Protein AF-A0A9E5Z721-F1 (afdb_monomer)

pLDDT: mean 84.81, std 6.8, range [53.78, 92.75]

Sequence (115 aa):
MKTINFTLPNNLSLLHDQLLAAIPKLRPVPDANGDLEPVIAVEGDTTTVRLTVPDATDELAIAAVVTAHDHTMTQPDPAAGRKIRIAELLAIPRSDWTAAQQREAIELALRELTR

Secondary structure (DSSP, 8-state):
-EEEEEES---HHHHHHHHHHH-GGGS-EE-TTS-EE-S-EEEE-SSEEEEEE-TTS-HHHHHHHHHT--TTPPPP-HHHHHHHHHHHHHHS-GGG--HHHHHHHHHHHHHHHT-

Nearest PDB structures (foldseek):
  8p5d-assembly1_LU0  TM=5.080E-01  e=1.695E-01  Spraguea lophii 42_110
  8ba1-assembly1_A  TM=4.877E-01  e=8.325E-01  Encephalitozoon cuniculi
  6c4d-assembly1_A  TM=2.399E-01  e=1.160E+00  Homo sapiens
  7a67-assembly1_B  TM=2.435E-01  e=1.972E+00  Pyrococcus abyssi GE5
  7ydx-assembly1_A  TM=2.178E-01  e=2.252E+00  Homo sapiens

Structure (mmCIF, N/CA/C/O backbone):
data_AF-A0A9E5Z721-F1
#
_entry.id   AF-A0A9E5Z721-F1
#
loop_
_atom_site.group_PDB
_atom_site.id
_atom_site.type_symbol
_atom_site.label_atom_id
_atom_site.label_alt_id
_atom_site.label_comp_id
_atom_site.label_asym_id
_atom_site.label_entity_id
_atom_site.label_seq_id
_atom_site.pdbx_PDB_ins_code
_atom_site.Cartn_x
_atom_site.Cartn_y
_atom_site.Cartn_z
_atom_site.occupancy
_atom_site.B_iso_or_equiv
_atom_site.auth_seq_id
_atom_site.auth_comp_id
_atom_site.auth_asym_id
_atom_site.auth_atom_id
_atom_site.pdbx_PDB_model_num
ATOM 1 N N . MET A 1 1 ? 1.079 1.898 20.775 1.00 90.12 1 MET A N 1
ATOM 2 C CA . MET A 1 1 ? 0.372 1.453 19.558 1.00 90.12 1 MET A CA 1
ATOM 3 C C . MET A 1 1 ? -1.105 1.606 19.825 1.00 90.12 1 MET A C 1
ATOM 5 O O . MET A 1 1 ? -1.559 1.170 20.881 1.00 90.12 1 MET A O 1
ATOM 9 N N . LYS A 1 2 ? -1.842 2.176 18.875 1.00 91.00 2 LYS A N 1
ATOM 10 C CA . LYS A 1 2 ? -3.292 2.343 18.964 1.00 91.00 2 LYS A CA 1
ATOM 11 C C . LYS A 1 2 ? -3.979 1.630 17.815 1.00 91.00 2 LYS A C 1
ATOM 13 O O . LYS A 1 2 ? -3.383 1.408 16.761 1.00 91.00 2 LYS A O 1
ATOM 18 N N . THR A 1 3 ? -5.238 1.278 18.042 1.00 92.50 3 THR A N 1
ATOM 19 C CA . THR A 1 3 ? -6.078 0.615 17.046 1.00 92.50 3 THR A CA 1
ATOM 20 C C . THR A 1 3 ? -7.202 1.543 16.623 1.00 92.50 3 THR A C 1
ATOM 22 O O . THR A 1 3 ? -7.898 2.092 17.475 1.00 92.50 3 THR A O 1
ATOM 25 N N . ILE A 1 4 ? -7.383 1.693 15.315 1.00 91.38 4 ILE A N 1
ATOM 26 C CA . ILE A 1 4 ? -8.436 2.507 14.709 1.00 91.38 4 ILE A CA 1
ATOM 27 C C . ILE A 1 4 ? -9.299 1.581 13.853 1.00 91.38 4 ILE A C 1
ATOM 29 O O . ILE A 1 4 ? -8.771 0.773 13.088 1.00 91.38 4 ILE A O 1
ATOM 33 N N . ASN A 1 5 ? -10.618 1.683 14.003 1.00 92.19 5 ASN A N 1
ATOM 34 C CA . ASN A 1 5 ? -11.574 0.833 13.299 1.00 92.19 5 ASN A CA 1
ATOM 35 C C . ASN A 1 5 ? -12.416 1.665 12.334 1.00 92.19 5 ASN A C 1
ATOM 37 O O . ASN A 1 5 ? -12.896 2.739 12.696 1.00 92.19 5 ASN A O 1
ATOM 41 N N . PHE A 1 6 ? -12.639 1.127 11.140 1.00 90.44 6 PHE A N 1
ATOM 42 C CA . PHE A 1 6 ? -13.497 1.710 10.119 1.00 90.44 6 PHE A CA 1
ATOM 43 C C . PHE A 1 6 ? -14.467 0.657 9.581 1.00 90.44 6 PHE A C 1
ATOM 45 O O . PHE A 1 6 ? -14.114 -0.516 9.455 1.00 90.44 6 PHE A O 1
ATOM 52 N N . THR A 1 7 ? -15.678 1.089 9.228 1.00 88.00 7 THR A N 1
ATOM 53 C CA . THR A 1 7 ? -16.706 0.228 8.630 1.00 88.00 7 THR A CA 1
ATOM 54 C C . THR A 1 7 ? -16.942 0.664 7.189 1.00 88.00 7 THR A C 1
ATOM 56 O O . THR A 1 7 ? -17.686 1.611 6.939 1.00 88.00 7 THR A O 1
ATOM 59 N N . LEU A 1 8 ? -16.275 -0.002 6.248 1.00 84.50 8 LEU A N 1
ATOM 60 C CA . LEU A 1 8 ? -16.424 0.202 4.809 1.00 84.50 8 LEU A CA 1
ATOM 61 C C . LEU A 1 8 ? -15.996 -1.056 4.030 1.00 84.50 8 LEU A C 1
ATOM 63 O O . LEU A 1 8 ? -15.138 -1.813 4.503 1.00 84.50 8 LEU A O 1
ATOM 67 N N . PRO A 1 9 ? -16.539 -1.264 2.816 1.00 82.44 9 PRO A N 1
ATOM 68 C CA . PRO A 1 9 ? -15.949 -2.184 1.854 1.00 82.44 9 PRO A CA 1
ATOM 69 C C . PRO A 1 9 ? -14.480 -1.836 1.622 1.00 82.44 9 PRO A C 1
ATOM 71 O O . PRO A 1 9 ? -14.127 -0.657 1.564 1.00 82.44 9 PRO A O 1
ATOM 74 N N . ASN A 1 10 ? -13.620 -2.842 1.501 1.00 79.19 10 ASN A N 1
ATOM 75 C CA . ASN A 1 10 ? -12.186 -2.605 1.405 1.00 79.19 10 ASN A CA 1
ATOM 76 C C . ASN A 1 10 ? -11.478 -3.580 0.468 1.00 79.19 10 ASN A C 1
ATOM 78 O O . ASN A 1 10 ? -11.903 -4.714 0.252 1.00 79.19 10 ASN A O 1
ATOM 82 N N . ASN A 1 11 ? -10.349 -3.102 -0.040 1.00 83.88 11 ASN A N 1
ATOM 83 C CA . ASN A 1 11 ? -9.279 -3.907 -0.590 1.00 83.88 11 ASN A CA 1
ATOM 84 C C . ASN A 1 11 ? -8.048 -3.682 0.301 1.00 83.88 11 ASN A C 1
ATOM 86 O O . ASN A 1 11 ? -7.329 -2.697 0.121 1.00 83.88 11 ASN A O 1
ATOM 90 N N . LEU A 1 12 ? -7.834 -4.559 1.294 1.00 86.06 12 LEU A N 1
ATOM 91 C CA . LEU A 1 12 ? -6.801 -4.376 2.329 1.00 86.06 12 LEU A CA 1
ATOM 92 C C . LEU A 1 12 ? -5.403 -4.145 1.748 1.00 86.06 12 LEU A C 1
ATOM 94 O O . LEU A 1 12 ? -4.669 -3.299 2.252 1.00 86.06 12 LEU A O 1
ATOM 98 N N . SER A 1 13 ? -5.043 -4.865 0.683 1.00 82.56 13 SER A N 1
ATOM 99 C CA . SER A 1 13 ? -3.724 -4.745 0.060 1.00 82.56 13 SER A CA 1
ATOM 100 C C . SER A 1 13 ? -3.526 -3.368 -0.574 1.00 82.56 13 SER A C 1
ATOM 102 O O . SER A 1 13 ? -2.520 -2.709 -0.321 1.00 82.56 13 SER A O 1
ATOM 104 N N . LEU A 1 14 ? -4.521 -2.878 -1.318 1.00 87.06 14 LEU A N 1
ATOM 105 C CA . LEU A 1 14 ? -4.454 -1.540 -1.900 1.00 87.06 14 LEU A CA 1
ATOM 106 C C . LEU A 1 14 ? -4.514 -0.444 -0.828 1.00 87.06 14 LEU A C 1
ATOM 108 O O . LEU A 1 14 ? -3.794 0.549 -0.920 1.00 87.06 14 LEU A O 1
ATOM 112 N N . LEU A 1 15 ? -5.355 -0.622 0.193 1.00 88.69 15 LEU A N 1
ATOM 113 C CA . LEU A 1 15 ? -5.475 0.325 1.296 1.00 88.69 15 LEU A CA 1
ATOM 114 C C . LEU A 1 15 ? -4.155 0.456 2.064 1.00 88.69 15 LEU A C 1
ATOM 116 O O . LEU A 1 15 ? -3.738 1.568 2.387 1.00 88.69 15 LEU A O 1
ATOM 120 N N . HIS A 1 16 ? -3.475 -0.662 2.318 1.00 90.38 16 HIS A N 1
ATOM 121 C CA . HIS A 1 16 ? -2.150 -0.673 2.926 1.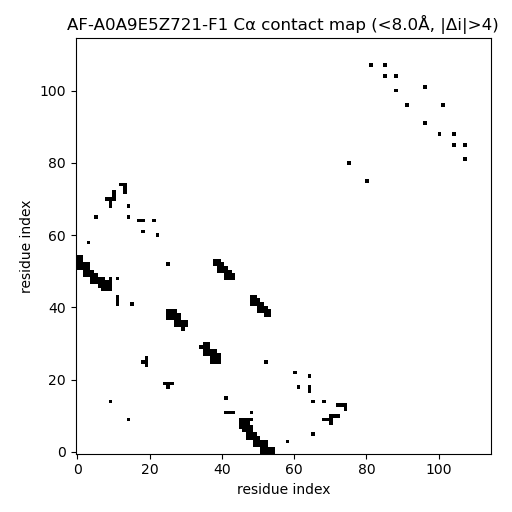00 90.38 16 HIS A CA 1
ATOM 122 C C . HIS A 1 16 ? -1.154 0.166 2.109 1.00 90.38 16 HIS A C 1
ATOM 124 O O . HIS A 1 16 ? -0.528 1.078 2.650 1.00 90.38 16 HIS A O 1
ATOM 130 N N . ASP A 1 17 ? -1.067 -0.060 0.797 1.00 88.19 17 ASP A N 1
ATOM 131 C CA . ASP A 1 17 ? -0.150 0.683 -0.075 1.00 88.19 17 ASP A CA 1
ATOM 132 C C . ASP A 1 17 ? -0.477 2.187 -0.122 1.00 88.19 17 ASP A C 1
ATOM 134 O O . ASP A 1 17 ? 0.423 3.032 -0.072 1.00 88.19 17 ASP A O 1
ATOM 138 N N . GLN A 1 18 ? -1.765 2.540 -0.152 1.00 88.81 18 GLN A N 1
ATOM 139 C CA . GLN A 1 18 ? -2.225 3.931 -0.105 1.00 88.81 18 GLN A CA 1
ATOM 140 C C . GLN A 1 18 ? -1.849 4.619 1.214 1.00 88.81 18 GLN A C 1
ATOM 142 O O . GLN A 1 18 ? -1.391 5.765 1.198 1.00 88.81 18 GLN A O 1
ATOM 147 N N . LEU A 1 19 ? -1.974 3.923 2.348 1.00 90.62 19 LEU A N 1
ATOM 148 C CA . LEU A 1 19 ? -1.560 4.434 3.657 1.00 90.62 19 LEU A CA 1
ATOM 149 C C . LEU A 1 19 ? -0.046 4.677 3.713 1.00 90.62 19 LEU A C 1
ATOM 151 O O . LEU A 1 19 ? 0.383 5.731 4.185 1.00 90.62 19 LEU A O 1
ATOM 155 N N . LEU A 1 20 ? 0.769 3.762 3.178 1.00 90.94 20 LEU A N 1
ATOM 156 C CA . LEU A 1 20 ? 2.229 3.923 3.115 1.00 90.94 20 LEU A CA 1
ATOM 157 C C . LEU A 1 20 ? 2.678 5.057 2.181 1.00 90.94 20 LEU A C 1
ATOM 159 O O . LEU A 1 20 ? 3.705 5.712 2.423 1.00 90.94 20 LEU A O 1
ATOM 163 N N . ALA A 1 21 ? 1.937 5.280 1.095 1.00 87.56 21 ALA A N 1
ATOM 164 C CA . ALA A 1 21 ? 2.192 6.364 0.156 1.00 87.56 21 ALA A CA 1
ATOM 165 C C . ALA A 1 21 ? 1.849 7.729 0.770 1.00 87.56 21 ALA A C 1
ATOM 167 O O . ALA A 1 21 ? 2.661 8.652 0.691 1.00 87.56 21 ALA A O 1
ATOM 168 N N . ALA A 1 22 ? 0.683 7.836 1.412 1.00 87.81 22 ALA A N 1
ATOM 169 C CA . ALA A 1 22 ? 0.181 9.076 1.996 1.00 87.81 22 ALA A CA 1
ATOM 170 C C . ALA A 1 22 ? 0.872 9.450 3.317 1.00 87.81 22 ALA A C 1
ATOM 172 O O . ALA A 1 22 ? 1.047 10.633 3.606 1.00 87.81 22 ALA A O 1
ATOM 173 N N . ILE A 1 23 ? 1.287 8.459 4.115 1.00 90.31 23 ILE A N 1
ATOM 174 C CA . ILE A 1 23 ? 1.871 8.666 5.444 1.00 90.31 23 ILE A CA 1
ATOM 175 C C . ILE A 1 23 ? 3.244 7.974 5.506 1.00 90.31 23 ILE A C 1
ATOM 177 O O . ILE A 1 23 ? 3.363 6.852 6.002 1.00 90.31 23 ILE A O 1
ATOM 181 N N . PRO A 1 24 ? 4.330 8.644 5.062 1.00 86.94 24 PRO A N 1
ATOM 182 C CA . PRO A 1 24 ? 5.663 8.039 4.984 1.00 86.94 24 PRO A CA 1
ATOM 183 C C . PRO A 1 24 ? 6.212 7.497 6.310 1.00 86.94 24 PRO A C 1
ATOM 185 O O . PRO A 1 24 ? 7.059 6.611 6.299 1.00 86.94 24 PRO A O 1
ATOM 188 N N . LYS A 1 25 ? 5.724 8.002 7.451 1.00 86.25 25 LYS A N 1
ATOM 189 C CA . LYS A 1 25 ? 6.097 7.528 8.796 1.00 86.25 25 LYS A CA 1
ATOM 190 C C . LYS A 1 25 ? 5.622 6.102 9.103 1.00 86.25 25 LYS A C 1
ATOM 192 O O . LYS A 1 25 ? 6.090 5.525 10.073 1.00 86.25 25 LYS A O 1
ATOM 197 N N . LEU A 1 26 ? 4.690 5.564 8.316 1.00 86.88 26 LEU A N 1
ATOM 198 C CA . LEU A 1 26 ? 4.184 4.196 8.454 1.00 86.88 26 LEU A CA 1
ATOM 199 C C . LEU A 1 26 ? 4.985 3.189 7.621 1.00 86.88 26 LEU A C 1
ATOM 201 O O . LEU A 1 26 ? 4.702 1.995 7.671 1.00 86.88 26 LEU A O 1
ATOM 205 N N . ARG A 1 27 ? 5.968 3.652 6.837 1.00 87.50 27 ARG A N 1
ATOM 206 C CA . ARG A 1 27 ? 6.810 2.767 6.031 1.00 87.50 27 ARG A CA 1
ATOM 207 C C . ARG A 1 27 ? 7.660 1.873 6.933 1.00 87.50 27 ARG A C 1
ATOM 209 O O . ARG A 1 27 ? 8.123 2.357 7.967 1.00 87.50 27 ARG A O 1
ATOM 216 N N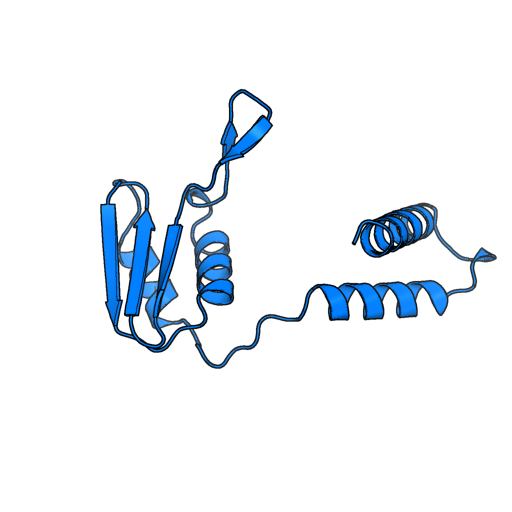 . PRO A 1 28 ? 7.896 0.612 6.531 1.00 85.94 28 PRO A N 1
ATOM 217 C CA . PRO A 1 28 ? 8.777 -0.281 7.263 1.00 85.94 28 PRO A CA 1
ATOM 218 C C . PRO A 1 28 ? 10.144 0.357 7.488 1.00 85.94 28 PRO A C 1
ATOM 220 O O . PRO A 1 28 ? 10.701 0.986 6.581 1.00 85.94 28 PRO A O 1
ATOM 223 N N . VAL A 1 29 ? 10.671 0.186 8.694 1.00 84.38 29 VAL A N 1
ATOM 224 C CA . VAL A 1 29 ? 12.015 0.636 9.056 1.00 84.38 29 VAL A CA 1
ATOM 225 C C . VAL A 1 29 ? 12.913 -0.584 9.233 1.00 84.38 29 VAL A C 1
ATOM 227 O O . VAL A 1 29 ? 12.443 -1.605 9.731 1.00 84.38 29 VAL A O 1
ATOM 230 N N . PRO A 1 30 ? 14.180 -0.516 8.797 1.00 85.56 30 PRO A N 1
ATOM 231 C CA . PRO A 1 30 ? 15.125 -1.586 9.062 1.00 85.56 30 PRO A CA 1
ATOM 232 C C . PRO A 1 30 ? 15.397 -1.682 10.567 1.00 85.56 30 PRO A C 1
ATOM 234 O O . PRO A 1 30 ? 15.641 -0.665 11.226 1.00 85.56 30 PRO A O 1
ATOM 237 N N . ASP A 1 31 ? 15.352 -2.900 11.092 1.00 85.06 31 ASP A N 1
ATOM 238 C CA . ASP A 1 31 ? 15.708 -3.226 12.465 1.00 85.06 31 ASP A CA 1
ATOM 239 C C . ASP A 1 31 ? 17.240 -3.294 12.645 1.00 85.06 31 ASP A C 1
ATOM 241 O O . ASP A 1 31 ? 18.025 -3.004 11.735 1.00 85.06 31 ASP A O 1
ATOM 245 N N . ALA A 1 32 ? 17.691 -3.683 13.841 1.00 85.69 32 ALA A N 1
ATOM 246 C CA . ALA A 1 32 ? 19.116 -3.821 14.153 1.00 85.69 32 ALA A CA 1
ATOM 247 C C . ALA A 1 32 ? 19.843 -4.891 13.309 1.00 85.69 32 ALA A C 1
ATOM 249 O O . ALA A 1 32 ? 21.072 -4.858 13.224 1.00 85.69 32 ALA A O 1
ATOM 250 N N . ASN A 1 33 ? 19.106 -5.816 12.691 1.00 85.62 33 ASN A N 1
ATOM 251 C CA . ASN A 1 33 ? 19.619 -6.876 11.826 1.00 85.62 33 ASN A CA 1
ATOM 252 C C . ASN A 1 33 ? 19.526 -6.510 10.333 1.00 85.62 33 ASN A C 1
ATOM 254 O O . ASN A 1 33 ? 20.066 -7.227 9.492 1.00 85.62 33 ASN A O 1
ATOM 258 N N . GLY A 1 34 ? 18.900 -5.375 10.003 1.00 80.25 34 GLY A N 1
ATOM 259 C CA . GLY A 1 34 ? 18.641 -4.942 8.632 1.00 80.25 34 GLY A CA 1
ATOM 260 C C . GLY A 1 34 ? 17.361 -5.526 8.027 1.00 80.25 34 GLY A C 1
ATOM 261 O O . GLY A 1 34 ? 17.109 -5.301 6.841 1.00 80.25 34 GLY A O 1
ATOM 262 N N . ASP A 1 35 ? 16.549 -6.230 8.816 1.00 85.56 35 ASP A N 1
ATOM 263 C CA . ASP A 1 35 ? 15.244 -6.740 8.410 1.00 85.56 35 ASP A CA 1
ATOM 264 C C . ASP A 1 35 ? 14.196 -5.623 8.477 1.00 85.56 35 ASP A C 1
ATOM 266 O O . ASP A 1 35 ? 14.228 -4.763 9.353 1.00 85.56 35 ASP A O 1
ATOM 270 N N . LEU A 1 36 ? 13.254 -5.600 7.533 1.00 83.75 36 LEU A N 1
ATOM 271 C CA . LEU A 1 36 ? 12.209 -4.574 7.504 1.00 83.75 36 LEU A CA 1
ATOM 272 C C . LEU A 1 36 ? 11.089 -4.921 8.487 1.00 83.75 36 LEU A C 1
ATOM 274 O O . LEU A 1 36 ? 10.312 -5.845 8.241 1.00 83.75 36 LEU A O 1
ATOM 278 N N . GLU A 1 37 ? 10.958 -4.140 9.557 1.00 79.81 37 GLU A N 1
ATOM 279 C CA . GLU A 1 37 ? 9.871 -4.290 10.522 1.00 79.81 37 GLU A CA 1
ATOM 280 C C . GLU A 1 37 ? 8.656 -3.437 10.099 1.00 79.81 37 GLU A C 1
ATOM 282 O O . GLU A 1 37 ? 8.792 -2.225 9.875 1.00 79.81 37 GLU A O 1
ATOM 287 N N . PRO A 1 38 ? 7.456 -4.032 9.946 1.00 78.06 38 PRO A N 1
ATOM 288 C CA . PRO A 1 38 ? 6.258 -3.289 9.575 1.00 78.06 38 PRO A CA 1
ATOM 289 C C . PRO A 1 38 ? 5.800 -2.379 10.722 1.00 78.06 38 PRO A C 1
ATOM 291 O O . PRO A 1 38 ? 5.540 -2.826 11.835 1.00 78.06 38 PRO A O 1
ATOM 294 N N . VAL A 1 39 ? 5.643 -1.086 10.430 1.00 85.69 39 VAL A N 1
ATOM 295 C CA . VAL A 1 39 ? 5.199 -0.073 11.408 1.00 85.69 39 VAL A CA 1
ATOM 296 C C . VAL A 1 39 ? 3.668 -0.025 11.535 1.00 85.69 39 VAL A C 1
ATOM 298 O O . VAL A 1 39 ? 3.132 0.484 12.521 1.00 85.69 39 VAL A O 1
ATOM 301 N N . ILE A 1 40 ? 2.952 -0.561 10.545 1.00 90.56 40 ILE A N 1
ATOM 302 C CA . ILE A 1 40 ? 1.491 -0.638 10.492 1.00 90.56 40 ILE A CA 1
ATOM 303 C C . ILE A 1 40 ? 1.042 -2.080 10.251 1.00 90.56 40 ILE A C 1
ATOM 305 O O . ILE A 1 40 ? 1.629 -2.790 9.438 1.00 90.56 40 ILE A O 1
ATOM 309 N N . ALA A 1 41 ? -0.048 -2.474 10.910 1.00 89.00 41 ALA A N 1
ATOM 310 C CA . ALA A 1 41 ? -0.829 -3.649 10.537 1.00 89.00 41 ALA A CA 1
ATOM 311 C C . ALA A 1 41 ? -2.204 -3.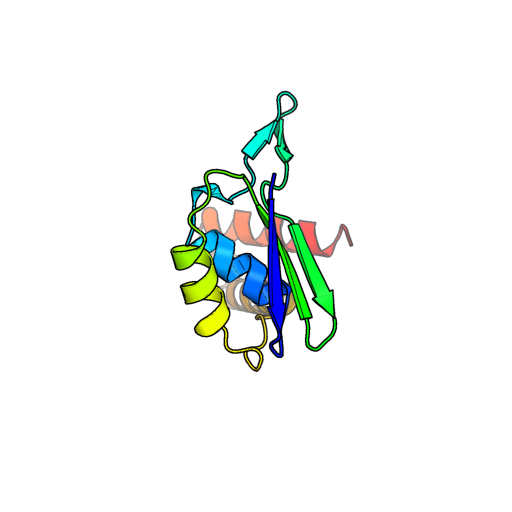215 10.012 1.00 89.00 41 ALA A C 1
ATOM 313 O O . ALA A 1 41 ? -2.855 -2.348 10.605 1.00 89.00 41 ALA A O 1
ATOM 314 N N . VAL A 1 42 ? -2.625 -3.809 8.894 1.00 89.44 42 VAL A N 1
ATOM 315 C CA . VAL A 1 42 ? -3.926 -3.582 8.254 1.00 89.44 42 VAL A CA 1
ATOM 316 C C . VAL A 1 42 ? -4.643 -4.921 8.191 1.00 89.44 42 VAL A C 1
ATOM 318 O O . VAL A 1 42 ? -4.247 -5.812 7.444 1.00 89.44 42 VAL A O 1
ATOM 321 N N . GLU A 1 43 ? -5.686 -5.064 8.993 1.00 90.56 43 GLU A N 1
ATOM 322 C CA . GLU A 1 43 ? -6.489 -6.279 9.105 1.00 90.56 43 GLU A CA 1
ATOM 323 C C . GLU A 1 43 ? -7.951 -5.950 8.819 1.00 90.56 43 GLU A C 1
ATOM 325 O O . GLU A 1 43 ? -8.378 -4.805 8.960 1.00 90.56 43 GLU A O 1
ATOM 330 N N . GLY A 1 44 ? -8.752 -6.936 8.437 1.00 86.44 44 GLY A N 1
ATOM 331 C CA . GLY A 1 44 ? -10.158 -6.683 8.165 1.00 86.44 44 GLY A CA 1
ATOM 332 C C . GLY A 1 44 ? -10.890 -7.858 7.550 1.00 86.44 44 GLY A C 1
ATOM 333 O O . GLY A 1 44 ? -10.282 -8.832 7.108 1.00 86.44 44 GLY A O 1
ATOM 334 N N . ASP A 1 45 ? -12.211 -7.740 7.529 1.00 84.81 45 ASP A N 1
ATOM 335 C CA . ASP A 1 45 ? -13.096 -8.575 6.718 1.00 84.81 45 ASP A CA 1
ATOM 336 C C . ASP A 1 45 ? -13.618 -7.768 5.517 1.00 84.81 45 ASP A C 1
ATOM 338 O O . ASP A 1 45 ? -13.139 -6.675 5.241 1.00 84.81 45 ASP A O 1
ATOM 342 N N . THR A 1 46 ? -14.617 -8.269 4.790 1.00 76.56 46 THR A N 1
ATOM 343 C CA . THR A 1 46 ? -15.199 -7.581 3.622 1.00 76.56 46 THR A CA 1
ATOM 344 C C . THR A 1 46 ? -15.768 -6.184 3.900 1.00 76.56 46 THR A C 1
ATOM 346 O O . THR A 1 46 ? -16.019 -5.439 2.959 1.00 76.56 46 THR A O 1
ATOM 349 N N . THR A 1 47 ? -16.029 -5.834 5.160 1.00 84.25 47 THR A N 1
ATOM 350 C CA . THR A 1 47 ? -16.757 -4.621 5.570 1.00 84.25 47 THR A CA 1
ATOM 351 C C . THR A 1 47 ? -16.131 -3.877 6.743 1.00 84.25 47 THR A C 1
ATOM 353 O O . THR A 1 47 ? -16.554 -2.763 7.055 1.00 84.25 47 THR A O 1
ATOM 356 N N . THR A 1 48 ? -15.146 -4.471 7.409 1.00 88.94 48 THR A N 1
ATOM 357 C CA . THR A 1 48 ? -14.447 -3.858 8.533 1.00 88.94 48 THR A CA 1
ATOM 358 C C . THR A 1 48 ? -12.961 -3.766 8.240 1.00 88.94 48 THR A C 1
ATOM 360 O O . THR A 1 48 ? -12.361 -4.692 7.702 1.00 88.94 48 THR A O 1
ATOM 363 N N . VAL A 1 49 ? -12.366 -2.635 8.609 1.00 90.94 49 VAL A N 1
ATOM 364 C CA . VAL A 1 49 ? -10.922 -2.412 8.559 1.00 90.94 49 VAL A CA 1
ATOM 365 C C . VAL A 1 49 ? -10.449 -2.048 9.955 1.00 90.94 49 VAL A C 1
ATOM 367 O O . VAL A 1 49 ? -11.003 -1.164 10.610 1.00 90.94 49 VAL A O 1
ATOM 370 N N . ARG A 1 50 ? -9.389 -2.716 10.392 1.00 92.69 50 ARG A N 1
ATOM 371 C CA . ARG A 1 50 ? -8.681 -2.500 11.643 1.00 92.69 50 ARG A CA 1
ATOM 372 C C . ARG A 1 50 ? -7.242 -2.125 11.328 1.00 92.69 50 ARG A C 1
ATOM 374 O O . ARG A 1 50 ? -6.500 -2.902 10.734 1.00 92.69 50 ARG A O 1
ATOM 381 N N . LEU A 1 51 ? -6.858 -0.924 11.737 1.00 92.00 51 LEU A N 1
ATOM 382 C CA . LEU A 1 51 ? -5.508 -0.403 11.572 1.00 92.00 51 LEU A CA 1
ATOM 383 C C . LEU A 1 51 ? -4.822 -0.350 12.930 1.00 92.00 51 LEU A C 1
ATOM 385 O O . LEU A 1 51 ? -5.321 0.311 13.842 1.00 92.00 51 LEU A O 1
ATOM 389 N N . THR A 1 52 ? -3.666 -0.993 13.060 1.00 92.56 52 THR A N 1
ATOM 390 C CA . THR A 1 52 ? -2.779 -0.821 14.215 1.00 92.56 52 THR A CA 1
ATOM 391 C C . THR A 1 52 ? -1.629 0.085 13.804 1.00 92.56 52 THR A C 1
ATOM 393 O O . THR A 1 52 ? -0.844 -0.264 12.925 1.00 92.56 52 THR A O 1
ATOM 396 N N . VAL A 1 53 ? -1.541 1.259 14.428 1.00 91.88 53 VAL A N 1
ATOM 397 C CA . VAL A 1 53 ? -0.574 2.313 14.086 1.00 91.88 53 VAL A CA 1
ATOM 398 C C . VAL A 1 53 ? 0.124 2.856 15.341 1.00 91.88 53 VAL A C 1
ATOM 400 O O . VAL A 1 53 ? -0.385 2.690 16.457 1.00 91.88 53 VAL A O 1
ATOM 403 N N . PRO A 1 54 ? 1.268 3.549 15.197 1.00 91.19 54 PRO A N 1
ATOM 404 C CA . PRO A 1 54 ? 1.886 4.279 16.301 1.00 91.19 54 PRO A CA 1
ATOM 405 C C . PRO A 1 54 ? 0.933 5.309 16.927 1.00 91.19 54 PRO A C 1
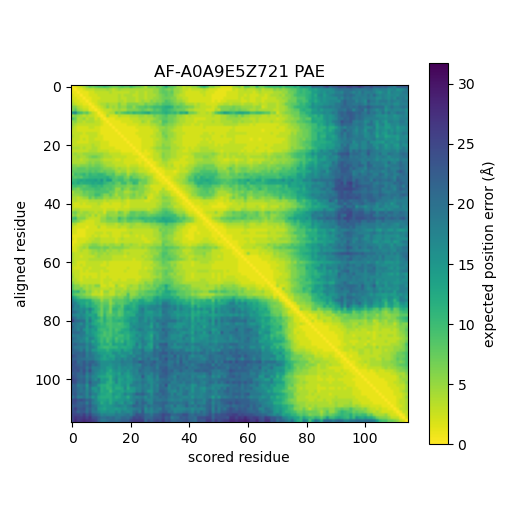ATOM 407 O O . PRO A 1 54 ? 0.121 5.925 16.236 1.00 91.19 54 PRO A O 1
ATOM 410 N N . ASP A 1 55 ? 1.052 5.542 18.238 1.00 88.62 55 ASP A N 1
ATOM 411 C CA . ASP A 1 55 ? 0.132 6.433 18.973 1.00 88.62 55 ASP A CA 1
ATOM 412 C C . ASP A 1 55 ? 0.186 7.878 18.465 1.00 88.62 55 ASP A C 1
ATOM 414 O O . ASP A 1 55 ? -0.833 8.566 18.403 1.00 88.62 55 ASP A O 1
ATOM 418 N N . ALA A 1 56 ? 1.378 8.300 18.036 1.00 87.00 56 ALA A N 1
ATOM 419 C CA . ALA A 1 56 ? 1.658 9.621 17.485 1.00 87.00 56 ALA A CA 1
ATOM 420 C C . ALA A 1 56 ? 1.147 9.819 16.044 1.00 87.00 56 ALA A C 1
ATOM 422 O O . ALA A 1 56 ? 1.328 10.900 15.481 1.00 87.00 56 ALA A O 1
ATOM 423 N N . THR A 1 57 ? 0.557 8.796 15.418 1.00 87.19 57 THR A N 1
ATOM 424 C CA . THR A 1 57 ? 0.018 8.909 14.060 1.00 87.19 57 THR A CA 1
ATOM 425 C C . THR A 1 57 ? -1.275 9.723 14.057 1.00 87.19 57 THR A C 1
ATOM 427 O O . THR A 1 57 ? -2.162 9.511 14.889 1.00 87.19 57 THR A O 1
ATOM 430 N N . ASP A 1 58 ? -1.380 10.645 13.101 1.00 89.50 58 ASP A N 1
ATOM 431 C CA . ASP A 1 58 ? -2.541 11.512 12.910 1.00 89.50 58 ASP A CA 1
ATOM 432 C C . ASP A 1 58 ? -3.747 10.711 12.390 1.00 89.50 58 ASP A C 1
ATOM 434 O O . ASP A 1 58 ? -3.732 10.167 11.284 1.00 89.50 58 ASP A O 1
ATOM 438 N N . GLU A 1 59 ? -4.798 10.638 13.205 1.00 89.38 59 GLU A N 1
ATOM 439 C CA . GLU A 1 59 ? -6.022 9.903 12.878 1.00 89.38 59 GLU A CA 1
ATOM 440 C C . GLU A 1 59 ? -6.823 10.578 11.769 1.00 89.38 59 GLU A C 1
ATOM 442 O O . GLU A 1 59 ? -7.471 9.883 10.989 1.00 89.38 59 GLU A O 1
ATOM 447 N N . LEU A 1 60 ? -6.752 11.909 11.649 1.00 89.31 60 LEU A N 1
ATOM 448 C CA . LEU A 1 60 ? -7.451 12.640 10.592 1.00 89.31 60 LEU A CA 1
ATOM 449 C C . LEU A 1 60 ? -6.820 12.351 9.230 1.00 89.31 60 LEU A C 1
ATOM 451 O O . LEU A 1 60 ? -7.538 12.162 8.248 1.00 89.31 60 LEU A O 1
ATOM 455 N N . ALA A 1 61 ? -5.490 12.245 9.179 1.00 88.31 61 ALA A N 1
ATOM 456 C CA . ALA A 1 61 ? -4.777 11.845 7.970 1.00 88.31 61 ALA A CA 1
ATOM 457 C C . ALA A 1 61 ? -5.141 10.412 7.547 1.00 88.31 61 ALA A C 1
ATOM 459 O O . ALA A 1 61 ? -5.410 10.168 6.372 1.00 88.31 61 ALA A O 1
ATOM 460 N N . ILE A 1 62 ? -5.215 9.474 8.500 1.00 90.25 62 ILE A N 1
ATOM 461 C CA . ILE A 1 62 ? -5.659 8.099 8.228 1.00 90.25 62 ILE A CA 1
ATOM 462 C C . ILE A 1 62 ? -7.105 8.090 7.726 1.00 90.25 62 ILE A C 1
ATOM 464 O O . ILE A 1 62 ? -7.392 7.481 6.698 1.00 90.25 62 ILE A O 1
ATOM 468 N N . ALA A 1 63 ? -8.013 8.781 8.420 1.00 89.44 63 ALA A N 1
ATOM 469 C CA . ALA A 1 63 ? -9.425 8.822 8.059 1.00 89.44 63 ALA A CA 1
ATOM 470 C C . ALA A 1 63 ? -9.643 9.400 6.654 1.00 89.44 63 ALA A C 1
ATOM 472 O O . ALA A 1 63 ? -10.484 8.892 5.914 1.00 89.44 63 ALA A O 1
ATOM 473 N N . ALA A 1 64 ? -8.864 10.411 6.255 1.00 88.94 64 ALA A N 1
ATOM 474 C CA . ALA A 1 64 ? -8.913 10.969 4.908 1.00 88.94 64 ALA A CA 1
ATOM 475 C C . ALA A 1 64 ? -8.533 9.933 3.836 1.00 88.94 64 ALA A C 1
ATOM 477 O O . ALA A 1 64 ? -9.239 9.806 2.837 1.00 88.94 64 ALA A O 1
ATOM 478 N N . VAL A 1 65 ? -7.466 9.156 4.061 1.00 88.88 65 VAL A N 1
ATOM 479 C CA . VAL A 1 65 ? -7.029 8.096 3.133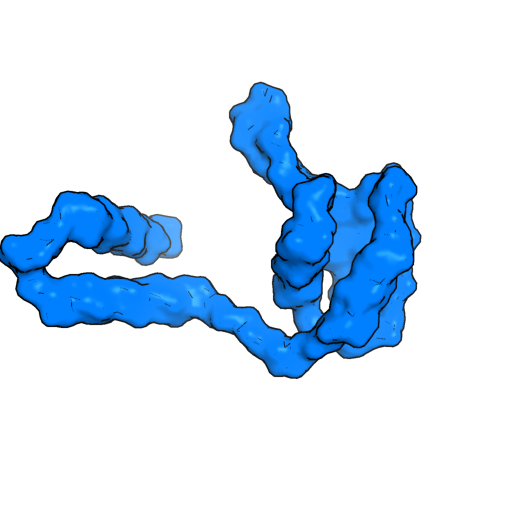 1.00 88.88 65 VAL A CA 1
ATOM 480 C C . VAL A 1 65 ? -8.063 6.974 3.060 1.00 88.88 65 VAL A C 1
ATOM 482 O O . VAL A 1 65 ? -8.446 6.569 1.968 1.00 88.88 65 VAL A O 1
ATOM 485 N N . VAL A 1 66 ? -8.557 6.509 4.211 1.00 88.31 66 VAL A N 1
ATOM 486 C CA . VAL A 1 66 ? -9.556 5.431 4.281 1.00 88.31 66 VAL A CA 1
ATOM 487 C C . VAL A 1 66 ? -10.878 5.853 3.633 1.00 88.31 66 VAL A C 1
ATOM 489 O O . VAL A 1 66 ? -11.497 5.059 2.938 1.00 88.31 66 VAL A O 1
ATOM 492 N N . THR A 1 67 ? -11.304 7.105 3.804 1.00 87.12 67 THR A N 1
ATOM 493 C CA . THR A 1 67 ? -12.550 7.613 3.199 1.00 87.12 67 THR A CA 1
ATOM 494 C C . THR A 1 67 ? -12.425 7.788 1.685 1.00 87.12 67 THR A C 1
ATOM 496 O O . THR A 1 67 ? -13.389 7.566 0.959 1.00 87.12 67 THR A O 1
ATOM 499 N N . ALA A 1 68 ? -11.244 8.175 1.198 1.00 87.12 68 ALA A N 1
ATOM 500 C CA . ALA A 1 68 ? -10.960 8.284 -0.232 1.00 87.12 68 ALA A CA 1
ATOM 501 C C . ALA A 1 68 ? -10.667 6.926 -0.901 1.00 87.12 68 ALA A C 1
ATOM 503 O O . ALA A 1 68 ? -10.453 6.881 -2.113 1.00 87.12 68 ALA A O 1
ATOM 504 N N . HIS A 1 69 ? -10.630 5.831 -0.132 1.00 86.88 69 HIS A N 1
ATOM 505 C CA . HIS A 1 69 ? -10.314 4.503 -0.637 1.00 86.88 69 HIS A CA 1
ATOM 506 C C . HIS A 1 69 ? -11.415 3.985 -1.563 1.00 86.88 69 HIS A C 1
ATOM 508 O O . HIS A 1 69 ? -12.544 3.714 -1.147 1.00 86.88 69 HIS A O 1
ATOM 514 N N . ASP A 1 70 ? -11.056 3.780 -2.825 1.00 84.94 70 ASP A N 1
ATOM 515 C CA . ASP A 1 70 ? -11.894 3.061 -3.769 1.00 84.94 70 ASP A CA 1
ATOM 516 C C . ASP A 1 70 ? -11.608 1.556 -3.679 1.00 84.94 70 ASP A C 1
ATOM 518 O O . ASP A 1 70 ? -10.626 1.041 -4.216 1.00 84.94 70 ASP A O 1
ATOM 522 N N . HIS A 1 71 ? -12.502 0.845 -2.994 1.00 80.38 71 HIS A N 1
ATOM 523 C CA . HIS A 1 71 ? -12.445 -0.605 -2.819 1.00 80.38 71 HIS A CA 1
ATOM 524 C C . HIS A 1 71 ? -12.634 -1.397 -4.122 1.00 80.38 71 HIS A C 1
ATOM 526 O O . HIS A 1 71 ? -12.364 -2.597 -4.147 1.00 80.38 71 HIS A O 1
ATOM 532 N N . THR A 1 72 ? -13.110 -0.760 -5.197 1.00 83.31 72 THR A N 1
ATOM 533 C CA . THR A 1 72 ? -13.291 -1.406 -6.505 1.00 83.31 72 THR A CA 1
ATOM 534 C C . THR A 1 72 ? -12.009 -1.412 -7.333 1.00 83.31 72 THR A C 1
ATOM 536 O O . THR A 1 72 ? -11.904 -2.156 -8.311 1.00 83.31 72 THR A O 1
ATOM 539 N N . MET A 1 73 ? -11.003 -0.631 -6.929 1.00 79.62 73 MET A N 1
ATOM 540 C CA . MET A 1 73 ? -9.704 -0.636 -7.580 1.00 79.62 73 MET A CA 1
ATOM 541 C C . MET A 1 73 ? -9.010 -1.986 -7.373 1.00 79.62 73 MET A C 1
ATOM 543 O O . MET A 1 73 ? -8.725 -2.426 -6.257 1.00 79.62 73 MET A O 1
ATOM 547 N N . THR A 1 74 ? -8.687 -2.638 -8.483 1.00 69.88 74 THR A N 1
ATOM 548 C CA . THR A 1 74 ? -7.818 -3.813 -8.503 1.00 69.88 74 THR A CA 1
ATOM 549 C C . THR A 1 74 ? -6.361 -3.390 -8.410 1.00 69.88 74 THR A C 1
ATOM 551 O O . THR A 1 74 ? -5.893 -2.566 -9.198 1.00 69.88 74 THR A O 1
ATOM 554 N N . GLN A 1 75 ? -5.624 -3.999 -7.480 1.00 67.31 75 GLN A N 1
ATOM 555 C CA . GLN A 1 75 ? -4.174 -3.867 -7.445 1.00 67.31 75 GLN A CA 1
ATOM 556 C C . GLN A 1 75 ? -3.597 -4.516 -8.714 1.00 67.31 75 GLN A C 1
ATOM 558 O O . GLN A 1 75 ? -3.998 -5.635 -9.053 1.00 67.31 75 GLN A O 1
ATOM 563 N N . PRO A 1 76 ? -2.702 -3.837 -9.452 1.00 66.75 76 PRO A N 1
ATOM 564 C CA . PRO A 1 76 ? -2.074 -4.437 -10.619 1.00 66.75 76 PRO A CA 1
ATOM 565 C C . PRO A 1 76 ? -1.303 -5.683 -10.184 1.00 66.75 76 PRO A C 1
ATOM 567 O O . PRO A 1 76 ? -0.493 -5.609 -9.261 1.00 66.75 76 PRO A O 1
ATOM 570 N N . ASP A 1 77 ? -1.557 -6.822 -10.838 1.00 69.94 77 ASP A N 1
ATOM 571 C CA . ASP A 1 77 ? -0.841 -8.066 -10.550 1.00 69.94 77 ASP A CA 1
ATOM 572 C C . ASP A 1 77 ? 0.665 -7.843 -10.789 1.00 69.94 77 ASP A C 1
ATOM 574 O O . ASP A 1 77 ? 1.087 -7.647 -11.939 1.00 69.94 77 ASP A O 1
ATOM 578 N N . PRO A 1 78 ? 1.504 -7.889 -9.735 1.00 68.44 78 PRO A N 1
ATOM 579 C CA . PRO A 1 78 ? 2.935 -7.668 -9.879 1.00 68.44 78 PRO A CA 1
ATOM 580 C C . PRO A 1 78 ? 3.581 -8.701 -10.808 1.00 68.44 78 PRO A C 1
ATOM 582 O O . PRO A 1 78 ? 4.585 -8.403 -11.454 1.00 68.44 78 PRO A O 1
ATOM 585 N N . ALA A 1 79 ? 3.031 -9.920 -10.886 1.00 73.50 79 ALA A N 1
ATOM 586 C CA . ALA A 1 79 ? 3.512 -10.952 -11.797 1.00 73.50 79 ALA A CA 1
ATOM 587 C C . ALA A 1 79 ? 3.159 -10.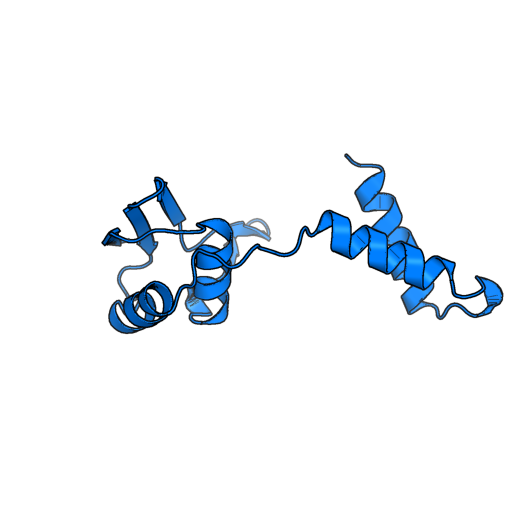632 -13.254 1.00 73.50 79 ALA A C 1
ATOM 589 O O . ALA A 1 79 ? 4.012 -10.784 -14.130 1.00 73.50 79 ALA A O 1
ATOM 590 N N . ALA A 1 80 ? 1.950 -10.132 -13.518 1.00 73.81 80 ALA A N 1
ATOM 591 C CA . ALA A 1 80 ? 1.578 -9.628 -14.837 1.00 73.81 80 ALA A CA 1
ATOM 592 C C . ALA A 1 80 ? 2.495 -8.473 -15.271 1.00 73.81 80 ALA A C 1
ATOM 594 O O . ALA A 1 80 ? 3.018 -8.504 -16.383 1.00 73.81 80 ALA A O 1
ATOM 595 N N . GLY A 1 81 ? 2.778 -7.518 -14.376 1.00 77.19 81 GLY A N 1
ATOM 596 C CA . GLY A 1 81 ? 3.707 -6.416 -14.647 1.00 77.19 81 GLY A CA 1
ATOM 597 C C . GLY A 1 81 ? 5.116 -6.894 -15.018 1.00 77.19 81 GLY A C 1
ATOM 598 O O . GLY A 1 81 ? 5.682 -6.444 -16.013 1.00 77.19 81 GLY A O 1
ATOM 599 N N . ARG A 1 82 ? 5.662 -7.876 -14.285 1.00 80.81 82 ARG A N 1
ATOM 600 C CA . ARG A 1 82 ? 6.960 -8.487 -14.626 1.00 80.81 82 ARG A CA 1
ATOM 601 C C . ARG A 1 82 ? 6.937 -9.182 -15.983 1.00 80.81 82 ARG A C 1
ATOM 603 O O . ARG A 1 82 ? 7.862 -8.996 -16.764 1.00 80.81 82 ARG A O 1
ATOM 610 N N . LYS A 1 83 ? 5.895 -9.960 -16.285 1.00 80.69 83 LYS A N 1
ATOM 611 C CA . LYS A 1 83 ? 5.764 -10.655 -17.578 1.00 80.69 83 LYS A CA 1
ATOM 612 C C . LYS A 1 83 ? 5.690 -9.678 -18.747 1.00 80.69 83 LYS A C 1
ATOM 614 O O . LYS A 1 83 ? 6.350 -9.907 -19.756 1.00 80.69 83 LYS A O 1
ATOM 619 N N . ILE A 1 84 ? 4.943 -8.583 -18.591 1.00 84.50 84 ILE A N 1
ATOM 620 C CA . ILE A 1 84 ? 4.894 -7.492 -19.573 1.00 84.50 84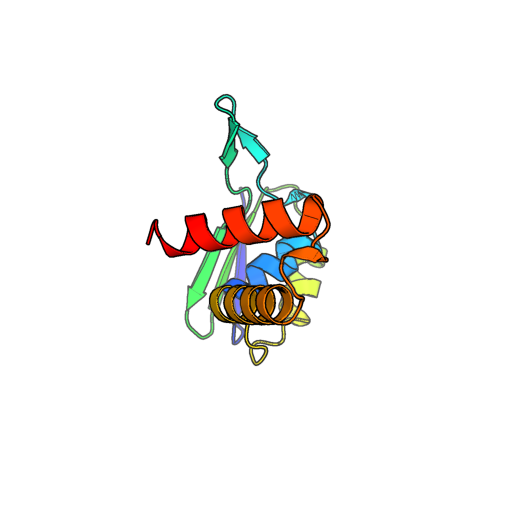 ILE A CA 1
ATOM 621 C C . ILE A 1 84 ? 6.298 -6.915 -19.766 1.00 84.50 84 ILE A C 1
ATOM 623 O O . ILE A 1 84 ? 6.771 -6.835 -20.896 1.00 84.50 84 ILE A O 1
ATOM 627 N N . ARG A 1 85 ? 7.013 -6.617 -18.676 1.00 85.12 85 ARG A N 1
ATOM 628 C CA . ARG A 1 85 ? 8.364 -6.054 -18.754 1.00 85.12 85 ARG A CA 1
ATOM 629 C C . ARG A 1 85 ? 9.380 -6.996 -19.407 1.00 85.12 85 ARG A C 1
ATOM 631 O O . ARG A 1 85 ? 10.202 -6.561 -20.210 1.00 85.12 85 ARG A O 1
ATOM 638 N N . ILE A 1 86 ? 9.306 -8.293 -19.114 1.00 84.19 86 ILE A N 1
ATOM 639 C CA . ILE A 1 86 ? 10.120 -9.316 -19.785 1.00 84.19 86 ILE A CA 1
ATOM 640 C C . ILE A 1 86 ? 9.801 -9.338 -21.285 1.00 84.19 86 ILE A C 1
ATOM 642 O O . ILE A 1 86 ? 10.722 -9.372 -22.096 1.00 84.19 86 ILE A O 1
ATOM 646 N N . ALA A 1 87 ? 8.522 -9.285 -21.669 1.00 85.00 87 ALA A N 1
ATOM 647 C CA . ALA A 1 87 ? 8.120 -9.256 -23.073 1.00 85.00 87 ALA A CA 1
ATOM 648 C C . ALA A 1 87 ? 8.647 -8.007 -23.805 1.00 85.00 87 ALA A C 1
ATOM 650 O O . ALA A 1 87 ? 9.151 -8.129 -24.919 1.00 85.00 87 ALA A O 1
ATOM 651 N N . GLU A 1 88 ? 8.607 -6.834 -23.167 1.00 86.88 88 GLU A N 1
ATOM 652 C CA . GLU A 1 88 ? 9.195 -5.596 -23.701 1.00 86.88 88 GLU A CA 1
ATOM 653 C C . GLU A 1 88 ? 10.709 -5.719 -23.913 1.00 86.88 88 GLU A C 1
ATOM 655 O O . GLU A 1 88 ? 11.218 -5.336 -24.965 1.00 86.88 88 GLU A O 1
ATOM 660 N N . LEU A 1 89 ? 11.437 -6.281 -22.942 1.00 86.12 89 LEU A N 1
ATOM 661 C CA . LEU A 1 89 ? 12.883 -6.492 -23.058 1.00 86.12 89 LEU A CA 1
ATOM 662 C C . LEU A 1 89 ? 13.220 -7.495 -24.168 1.00 86.12 89 LEU A C 1
ATOM 664 O O . LEU A 1 89 ? 14.157 -7.276 -24.932 1.00 86.12 89 LEU A O 1
ATOM 668 N N . LEU A 1 90 ? 12.442 -8.573 -24.295 1.00 85.38 90 LEU A N 1
ATOM 669 C CA . LEU A 1 90 ? 12.615 -9.579 -25.347 1.00 85.38 90 LEU A CA 1
ATOM 670 C C . LEU A 1 90 ? 12.234 -9.072 -26.747 1.00 85.38 90 LEU A C 1
ATOM 672 O O . LEU A 1 90 ? 12.687 -9.656 -27.730 1.00 85.38 90 LEU A O 1
ATOM 676 N N . ALA A 1 91 ? 11.437 -8.005 -26.849 1.00 89.06 91 ALA A N 1
ATOM 677 C CA . ALA A 1 91 ? 11.126 -7.354 -28.121 1.00 89.06 91 ALA A CA 1
ATOM 678 C C . ALA A 1 91 ? 12.307 -6.533 -28.673 1.00 89.06 91 ALA A C 1
ATOM 680 O O . ALA A 1 91 ? 12.367 -6.281 -29.877 1.00 89.06 91 ALA A O 1
ATOM 681 N N . ILE A 1 92 ? 13.258 -6.139 -27.819 1.00 86.88 92 ILE A N 1
ATOM 682 C CA . ILE A 1 92 ? 14.497 -5.472 -28.229 1.00 86.88 92 ILE A CA 1
ATOM 683 C C . ILE A 1 92 ? 15.528 -6.554 -28.587 1.00 86.88 92 ILE A C 1
ATOM 685 O O . ILE A 1 92 ? 15.777 -7.443 -27.763 1.00 86.88 92 ILE A O 1
ATOM 689 N N . PRO A 1 93 ? 16.177 -6.499 -29.766 1.00 89.12 93 PRO 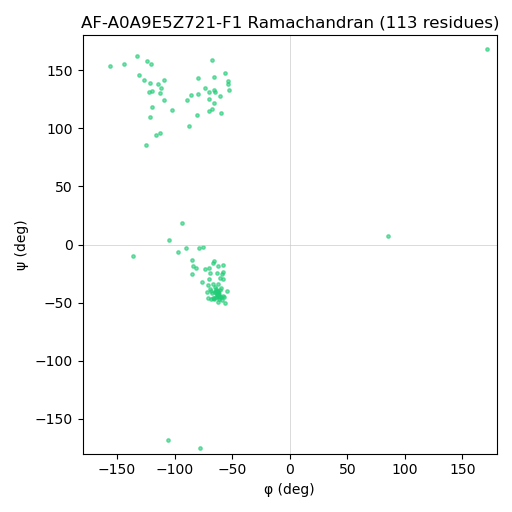A N 1
ATOM 690 C CA . PRO A 1 93 ? 17.280 -7.398 -30.082 1.00 89.12 93 PRO A CA 1
ATOM 691 C C . PRO A 1 93 ? 18.349 -7.353 -28.987 1.00 89.12 93 PRO A C 1
ATOM 693 O O . PRO A 1 93 ? 18.771 -6.282 -28.560 1.00 89.12 93 PRO A O 1
ATOM 696 N N . ARG A 1 94 ? 18.820 -8.519 -28.528 1.00 83.81 94 ARG A N 1
ATOM 697 C CA . ARG A 1 94 ? 19.793 -8.599 -27.418 1.00 83.81 94 ARG A CA 1
ATOM 698 C C . ARG A 1 94 ? 21.103 -7.851 -27.690 1.00 83.81 94 ARG A C 1
ATOM 700 O O . ARG A 1 94 ? 21.771 -7.455 -26.740 1.00 83.81 94 ARG A O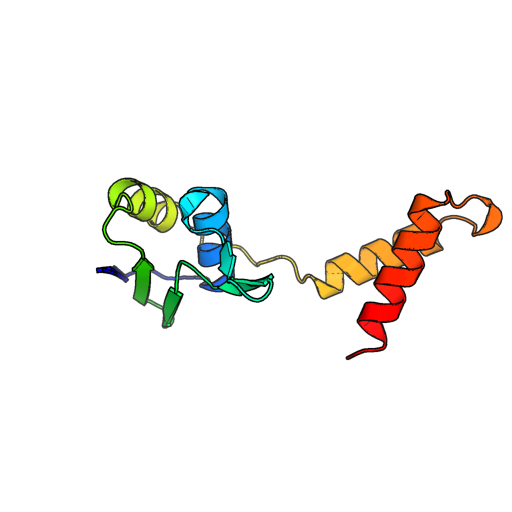 1
ATOM 707 N N . SER A 1 95 ? 21.465 -7.674 -28.963 1.00 87.81 95 SER A N 1
ATOM 708 C CA . SER A 1 95 ? 22.611 -6.865 -29.402 1.00 87.81 95 SER A CA 1
ATOM 709 C C . SER A 1 95 ? 22.478 -5.385 -29.046 1.00 87.81 95 SER A C 1
ATOM 711 O O . SER A 1 95 ? 23.491 -4.709 -28.900 1.00 87.81 95 SER A O 1
ATOM 713 N N . ASP A 1 96 ? 21.245 -4.910 -28.875 1.00 89.88 96 ASP A N 1
ATOM 714 C CA . ASP A 1 96 ? 20.906 -3.498 -28.699 1.00 89.88 96 ASP A CA 1
ATOM 715 C C . ASP A 1 96 ? 20.557 -3.185 -27.236 1.00 89.88 96 ASP A C 1
ATOM 717 O O . ASP A 1 96 ? 20.166 -2.068 -26.895 1.00 89.88 96 ASP A O 1
ATOM 721 N N . TRP A 1 97 ? 20.683 -4.176 -26.346 1.00 88.75 97 TRP A N 1
ATOM 722 C CA . TRP A 1 97 ? 20.431 -3.987 -24.926 1.00 88.75 97 TRP A CA 1
ATOM 723 C C . TRP A 1 97 ? 21.523 -3.129 -24.295 1.00 88.75 97 TRP A C 1
ATOM 725 O O . TRP A 1 97 ? 22.719 -3.410 -24.392 1.00 88.75 97 TRP A O 1
ATOM 735 N N . THR A 1 98 ? 21.097 -2.129 -23.535 1.00 92.75 98 THR A N 1
ATOM 736 C CA . THR A 1 98 ? 21.976 -1.426 -22.602 1.00 92.75 98 THR A CA 1
ATOM 737 C C . THR A 1 98 ? 22.387 -2.349 -21.450 1.00 92.75 98 THR A C 1
ATOM 739 O O . THR A 1 98 ? 21.686 -3.301 -21.099 1.00 92.75 98 THR A O 1
ATOM 742 N N . ALA A 1 99 ? 23.497 -2.026 -20.781 1.00 88.31 99 ALA A N 1
ATOM 743 C CA . ALA A 1 99 ? 23.931 -2.750 -19.582 1.00 88.31 99 ALA A CA 1
ATOM 744 C C . ALA A 1 99 ? 22.867 -2.748 -18.462 1.00 88.31 99 ALA A C 1
ATOM 746 O O . ALA A 1 99 ? 22.788 -3.696 -17.683 1.00 88.31 99 ALA A O 1
ATOM 747 N N . ALA A 1 100 ? 22.033 -1.703 -18.387 1.00 86.88 100 ALA A N 1
ATOM 748 C CA . ALA A 1 100 ? 20.916 -1.632 -17.448 1.00 86.88 100 ALA A CA 1
ATOM 749 C C . ALA A 1 100 ? 19.813 -2.644 -17.801 1.00 86.88 100 ALA A C 1
ATOM 751 O O . ALA A 1 100 ? 19.389 -3.405 -16.937 1.00 86.88 100 ALA A O 1
ATOM 752 N N . GLN A 1 101 ? 19.422 -2.721 -19.076 1.00 87.81 101 GLN A N 1
ATOM 753 C CA . GLN A 1 101 ? 18.424 -3.683 -19.564 1.00 87.81 101 GLN A CA 1
ATOM 754 C C . GLN A 1 101 ? 18.898 -5.137 -19.429 1.00 87.81 101 GLN A C 1
ATOM 756 O O . GLN A 1 101 ? 18.109 -6.011 -19.082 1.00 87.81 101 GLN A O 1
ATOM 761 N N . GLN A 1 102 ? 20.193 -5.402 -19.638 1.00 85.94 102 GLN A N 1
ATOM 762 C CA . GLN A 1 102 ? 20.782 -6.725 -19.400 1.00 85.94 102 GLN A CA 1
ATOM 763 C C . GLN A 1 102 ? 20.663 -7.159 -17.935 1.00 85.94 102 GLN A C 1
ATOM 765 O O . GLN A 1 102 ? 20.249 -8.286 -17.667 1.00 85.94 102 GLN A O 1
ATOM 770 N N . ARG A 1 103 ? 21.002 -6.277 -16.986 1.00 87.38 103 ARG A N 1
ATOM 771 C CA . ARG A 1 103 ? 20.865 -6.571 -15.550 1.00 87.38 103 ARG A CA 1
ATOM 772 C C . ARG A 1 103 ? 19.408 -6.778 -15.158 1.00 87.38 103 ARG A C 1
ATOM 774 O O . ARG A 1 103 ? 19.097 -7.768 -14.505 1.00 87.38 103 ARG A O 1
ATOM 781 N N . GLU A 1 104 ? 18.524 -5.903 -15.633 1.00 86.19 104 GLU A N 1
ATOM 782 C CA . GLU A 1 104 ? 17.084 -5.990 -15.381 1.00 86.19 104 GLU A CA 1
ATOM 783 C C . GLU A 1 104 ? 16.509 -7.337 -15.855 1.00 86.19 104 GLU A C 1
ATOM 785 O O . GLU A 1 104 ? 15.792 -8.004 -15.111 1.00 86.19 104 GLU A O 1
ATOM 790 N N . ALA A 1 105 ? 16.879 -7.800 -17.053 1.00 84.94 105 ALA A N 1
ATOM 791 C CA . ALA A 1 105 ? 16.431 -9.089 -17.577 1.00 84.94 105 ALA A CA 1
ATOM 792 C C . ALA A 1 105 ? 16.899 -10.285 -16.722 1.00 84.94 105 ALA A C 1
ATOM 794 O O . ALA A 1 105 ? 16.134 -11.227 -16.512 1.00 84.94 105 ALA A O 1
ATOM 795 N N . ILE A 1 106 ? 18.138 -10.252 -16.220 1.00 85.44 106 ILE A N 1
ATOM 796 C CA . ILE A 1 106 ? 18.694 -11.303 -15.351 1.00 85.44 106 ILE A CA 1
ATOM 797 C C . ILE A 1 106 ? 17.960 -11.329 -14.007 1.00 85.44 106 ILE A C 1
ATOM 799 O O . ILE A 1 106 ? 17.560 -12.397 -13.544 1.00 85.44 106 ILE A O 1
ATOM 803 N N . GLU A 1 107 ? 17.744 -10.166 -13.395 1.00 85.38 107 GLU A N 1
ATOM 804 C CA . GLU A 1 107 ? 17.028 -10.048 -12.123 1.00 85.38 107 GLU A CA 1
ATOM 805 C C . GLU A 1 107 ? 15.579 -10.534 -12.235 1.00 85.38 107 GLU A C 1
ATOM 807 O O . GLU A 1 107 ? 15.098 -11.268 -11.367 1.00 85.38 107 GLU A O 1
ATOM 812 N N . LEU A 1 108 ? 14.891 -10.174 -13.322 1.00 83.62 108 LEU A N 1
ATOM 813 C CA . LEU A 1 108 ? 13.530 -10.632 -13.588 1.00 83.62 108 LEU A CA 1
ATOM 814 C C . LEU A 1 108 ? 13.472 -12.152 -13.807 1.00 83.62 108 LEU A C 1
ATOM 816 O O . LEU A 1 108 ? 12.579 -12.803 -13.269 1.00 83.62 108 LEU A O 1
ATOM 820 N N . ALA A 1 109 ? 14.436 -12.732 -14.530 1.00 80.44 109 ALA A N 1
ATOM 821 C CA . ALA A 1 109 ? 14.502 -14.176 -14.758 1.00 80.44 109 ALA A CA 1
ATOM 822 C C . ALA A 1 109 ? 14.797 -14.967 -13.471 1.00 80.44 109 ALA A C 1
ATOM 824 O O . ALA A 1 109 ? 14.163 -15.991 -13.217 1.00 80.44 109 ALA A O 1
ATOM 825 N N . LEU A 1 110 ? 15.716 -14.481 -12.630 1.00 81.06 110 LEU A N 1
ATOM 826 C CA . LEU A 1 110 ? 16.038 -15.107 -11.343 1.00 81.06 110 LEU A CA 1
ATOM 827 C C . LEU A 1 110 ? 14.819 -15.163 -10.411 1.00 81.06 110 LEU A C 1
ATOM 829 O O . LEU A 1 110 ? 14.602 -16.178 -9.749 1.00 81.06 110 LEU A O 1
ATOM 833 N N . ARG A 1 111 ? 13.998 -14.106 -10.395 1.00 76.62 111 ARG A N 1
ATOM 834 C CA . ARG A 1 111 ? 12.776 -14.030 -9.575 1.00 76.62 111 ARG A CA 1
ATOM 835 C C . ARG A 1 111 ? 11.663 -14.979 -10.028 1.00 76.62 111 ARG A C 1
ATOM 837 O O . ARG A 1 111 ? 10.829 -15.345 -9.209 1.00 76.62 111 ARG A O 1
ATOM 844 N N . GLU A 1 112 ? 11.634 -15.383 -11.296 1.00 72.88 112 GLU A N 1
ATOM 845 C CA . GLU A 1 112 ? 10.673 -16.385 -11.787 1.00 72.88 112 GLU A CA 1
ATOM 846 C C . GLU A 1 112 ? 11.161 -17.828 -11.548 1.00 72.88 112 GLU A C 1
ATOM 848 O O . GLU A 1 112 ? 10.338 -18.727 -11.414 1.00 72.88 112 GLU A O 1
ATOM 853 N N . LEU A 1 113 ? 12.479 -18.056 -11.448 1.00 66.81 113 LEU A N 1
ATOM 854 C CA . LEU A 1 113 ? 13.075 -19.379 -11.190 1.00 66.81 113 LEU A CA 1
ATOM 855 C C . LEU A 1 113 ? 13.077 -19.796 -9.712 1.00 66.81 113 LEU A C 1
ATOM 857 O O . LEU A 1 113 ? 13.226 -20.975 -9.412 1.00 66.81 113 LEU A O 1
ATOM 861 N N . THR A 1 114 ? 12.957 -18.841 -8.792 1.00 61.94 114 THR A N 1
ATOM 862 C CA . THR A 1 114 ? 13.007 -19.065 -7.333 1.00 61.94 114 THR A CA 1
ATOM 863 C C . THR A 1 114 ? 11.624 -19.263 -6.700 1.00 61.94 114 THR A C 1
ATOM 865 O O . THR A 1 114 ? 11.475 -19.110 -5.489 1.00 61.94 114 THR A O 1
ATOM 868 N N . ARG A 1 115 ? 10.614 -19.596 -7.512 1.00 53.78 115 ARG A N 1
ATOM 869 C CA . ARG A 1 115 ? 9.218 -19.764 -7.097 1.00 53.78 115 ARG A CA 1
ATOM 870 C C . ARG A 1 115 ? 8.813 -21.226 -6.952 1.00 53.78 115 ARG A C 1
ATOM 872 O O . ARG A 1 115 ? 9.303 -22.051 -7.751 1.00 53.78 115 ARG A O 1
#

Mean predicted aligned error: 10.1 Å

Solvent-accessible surface area (backbone atoms only — not comparable to full-atom values): 6860 Å² total; per-residue (Å²): 112,41,78,49,78,47,82,45,64,57,37,66,71,56,51,48,53,50,48,38,68,75,38,66,87,43,42,60,44,66,47,99,86,66,49,73,44,73,50,51,48,79,46,68,60,75,45,36,38,39,38,39,34,53,69,88,55,61,62,67,62,50,50,52,53,62,72,68,53,63,44,83,64,75,72,78,55,68,67,58,52,49,53,51,51,52,51,58,56,69,72,44,60,78,90,73,53,49,75,65,55,52,50,50,54,52,55,55,51,53,64,65,70,76,109

Foldseek 3Di:
DDKDKDFAFADQVVLVVLCCVQPVVQFFDQDPVRDTDGQWDWDDDRTMIMIDHDPPDDPVSSVVSVVPDDRPDDDPDVVVVLVVLLVVLVVDPPVPDDPVSVVSNVVSVVVVVVD

Radius of gyration: 18.84 Å; Cα contacts (8 Å, |Δi|>4): 114; chains: 1; bounding box: 41×32×50 Å